Protein AF-A0A9X9YNU8-F1 (afdb_monomer_lite)

InterPro domains:
  IPR009248 SbmA/BacA-like [PF05992] (32-102)

Structure (mmCIF, N/CA/C/O backbone):
data_AF-A0A9X9YNU8-F1
#
_entry.id   AF-A0A9X9YNU8-F1
#
loop_
_atom_site.group_PDB
_atom_site.id
_atom_site.type_symbol
_atom_site.label_atom_id
_atom_site.label_alt_id
_atom_site.label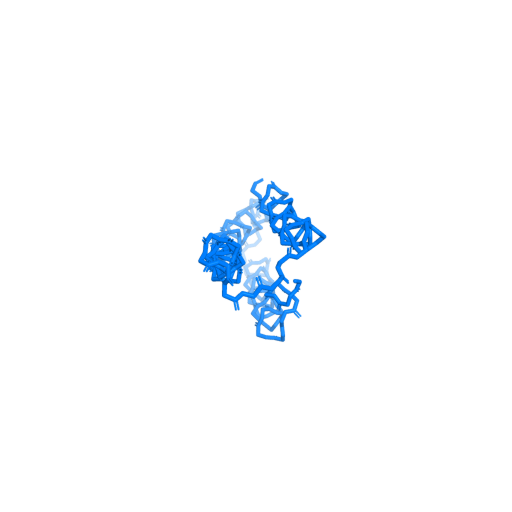_comp_id
_atom_site.label_asym_id
_atom_site.label_entity_id
_atom_site.label_seq_id
_atom_site.pdbx_PDB_ins_code
_atom_site.Cartn_x
_atom_site.Cartn_y
_atom_site.Cartn_z
_atom_site.occupancy
_atom_site.B_iso_or_equiv
_atom_site.auth_seq_id
_atom_site.auth_comp_id
_atom_site.auth_asym_id
_atom_site.auth_atom_id
_atom_site.pdbx_PDB_model_num
ATOM 1 N N . MET A 1 1 ? -6.398 -6.299 9.491 1.00 46.72 1 MET A N 1
ATOM 2 C CA . MET A 1 1 ? -5.444 -6.927 8.541 1.00 46.72 1 MET A CA 1
ATOM 3 C C . MET A 1 1 ? -6.067 -7.372 7.211 1.00 46.72 1 MET A C 1
ATOM 5 O O . MET A 1 1 ? -5.319 -7.730 6.315 1.00 46.72 1 MET A O 1
ATOM 9 N N . ALA A 1 2 ? -7.393 -7.325 7.029 1.00 52.28 2 ALA A N 1
ATOM 10 C CA . ALA A 1 2 ? -8.032 -7.898 5.841 1.00 52.28 2 ALA A CA 1
ATOM 11 C C . ALA A 1 2 ? -8.055 -6.999 4.590 1.00 52.28 2 ALA A C 1
ATOM 13 O O . ALA A 1 2 ? -8.332 -7.516 3.522 1.00 52.28 2 ALA A O 1
ATOM 14 N N . THR A 1 3 ? -7.788 -5.692 4.671 1.00 64.06 3 THR A N 1
ATOM 15 C CA . THR A 1 3 ? -7.945 -4.782 3.517 1.00 64.06 3 THR A CA 1
ATOM 16 C C . THR A 1 3 ? -6.845 -4.962 2.469 1.00 64.06 3 THR A C 1
ATOM 18 O O . THR A 1 3 ? -7.150 -5.201 1.302 1.00 64.06 3 THR A O 1
ATOM 21 N N . PHE A 1 4 ? -5.576 -4.936 2.886 1.00 68.62 4 PHE A N 1
ATOM 22 C CA . PHE A 1 4 ? -4.426 -5.011 1.972 1.00 68.62 4 PHE A CA 1
ATOM 23 C C . PHE A 1 4 ? -4.176 -6.416 1.411 1.00 68.62 4 PHE A C 1
ATOM 25 O O . PHE A 1 4 ? -3.785 -6.560 0.264 1.00 68.62 4 PHE A O 1
ATOM 32 N N . SER A 1 5 ? -4.436 -7.462 2.198 1.00 71.25 5 SER A N 1
ATOM 33 C CA . SER A 1 5 ? -4.282 -8.863 1.769 1.00 71.25 5 SER A CA 1
ATOM 34 C C . SER A 1 5 ? -5.604 -9.493 1.323 1.00 71.25 5 SER A C 1
ATOM 36 O O . SER A 1 5 ? -5.729 -10.717 1.279 1.00 71.25 5 SER A O 1
ATOM 38 N N . SER A 1 6 ? -6.616 -8.671 1.033 1.00 83.25 6 SER A N 1
ATOM 39 C CA . SER A 1 6 ? -7.874 -9.166 0.479 1.00 83.25 6 SER A CA 1
ATOM 40 C C . SER A 1 6 ? -7.649 -9.738 -0.923 1.00 83.25 6 SER A C 1
ATOM 42 O O . SER A 1 6 ? -6.798 -9.261 -1.674 1.00 83.25 6 SER A O 1
ATOM 44 N N . ALA A 1 7 ? -8.442 -10.742 -1.308 1.00 85.38 7 ALA A N 1
ATOM 45 C CA . ALA A 1 7 ? -8.374 -11.311 -2.655 1.00 85.38 7 ALA A CA 1
ATOM 46 C C . ALA A 1 7 ? -8.524 -10.253 -3.777 1.00 85.38 7 ALA A C 1
ATOM 48 O O . ALA A 1 7 ? -7.756 -10.317 -4.736 1.00 85.38 7 ALA A O 1
ATOM 49 N N . PRO A 1 8 ? -9.421 -9.247 -3.670 1.00 85.75 8 PRO A N 1
ATOM 50 C CA . PRO A 1 8 ? -9.504 -8.169 -4.655 1.00 85.75 8 PRO A CA 1
ATOM 51 C C . PRO A 1 8 ? -8.248 -7.293 -4.718 1.00 85.75 8 PRO A C 1
ATOM 53 O O . PRO A 1 8 ? -7.837 -6.924 -5.816 1.00 85.75 8 PRO A O 1
ATOM 56 N N . ALA A 1 9 ? -7.628 -6.980 -3.573 1.00 86.38 9 ALA A N 1
ATOM 57 C CA . ALA A 1 9 ? -6.403 -6.182 -3.535 1.00 86.38 9 ALA A CA 1
ATOM 58 C C . ALA A 1 9 ? -5.246 -6.920 -4.221 1.00 86.38 9 ALA A C 1
ATOM 60 O O . ALA A 1 9 ? -4.647 -6.386 -5.148 1.00 86.38 9 ALA A O 1
ATOM 61 N N . LEU A 1 10 ? -5.025 -8.189 -3.865 1.00 87.88 10 LEU A N 1
ATOM 62 C CA . LEU A 1 10 ? -3.977 -9.014 -4.473 1.00 87.88 10 LEU A CA 1
ATOM 63 C C . LEU A 1 10 ? -4.187 -9.217 -5.978 1.00 87.88 10 LEU A C 1
ATOM 65 O O . LEU A 1 10 ? -3.224 -9.262 -6.743 1.00 87.88 10 LEU A O 1
ATOM 69 N N . TRP A 1 11 ? -5.443 -9.338 -6.417 1.00 90.50 11 TRP A N 1
ATOM 70 C CA . TRP A 1 11 ? -5.753 -9.459 -7.838 1.00 90.50 11 TRP A CA 1
ATOM 71 C C . TRP A 1 11 ? -5.446 -8.174 -8.604 1.00 90.50 11 TRP A C 1
ATOM 73 O O . TRP A 1 11 ? -4.873 -8.235 -9.691 1.00 90.50 11 TRP A O 1
ATOM 83 N N . PHE A 1 12 ? -5.786 -7.014 -8.035 1.00 89.25 12 PHE A N 1
ATOM 84 C CA . PHE A 1 12 ? -5.412 -5.730 -8.614 1.00 89.25 12 PHE A CA 1
ATOM 85 C C . PHE A 1 12 ? -3.891 -5.569 -8.678 1.00 89.25 12 PHE A C 1
ATOM 87 O O . PHE A 1 12 ? -3.379 -5.184 -9.726 1.00 89.25 12 PHE A O 1
ATOM 94 N N . ASP A 1 13 ? -3.170 -5.913 -7.609 1.00 90.88 13 ASP A N 1
ATOM 95 C CA . ASP A 1 13 ? -1.709 -5.804 -7.554 1.00 90.88 13 ASP A CA 1
ATOM 96 C C . ASP A 1 13 ? -1.050 -6.667 -8.641 1.00 90.88 13 ASP A C 1
ATOM 98 O O . ASP A 1 13 ? -0.165 -6.205 -9.366 1.00 90.88 13 ASP A O 1
ATOM 102 N N . LEU A 1 14 ? -1.533 -7.903 -8.820 1.00 94.19 14 LEU A N 1
ATOM 103 C CA . LEU A 1 14 ? -1.069 -8.802 -9.877 1.00 94.19 14 LEU A CA 1
ATOM 104 C C . LEU A 1 14 ? -1.408 -8.268 -11.274 1.00 94.19 14 LEU A C 1
ATOM 106 O O . LEU A 1 14 ? -0.554 -8.280 -12.160 1.00 94.19 14 LEU A O 1
ATOM 110 N N . TYR A 1 15 ? -2.642 -7.801 -11.477 1.00 94.44 15 TYR A N 1
ATOM 111 C CA . TYR A 1 15 ? -3.087 -7.213 -12.739 1.00 94.44 15 TYR A CA 1
ATOM 112 C C . TYR A 1 15 ? -2.238 -5.992 -13.111 1.00 94.44 15 TYR A C 1
ATOM 114 O O . TYR A 1 15 ? -1.732 -5.905 -14.228 1.00 94.44 15 TYR A O 1
ATOM 122 N N . PHE A 1 16 ? -2.021 -5.083 -12.161 1.00 94.94 16 PHE A N 1
ATOM 123 C CA . PHE A 1 16 ? -1.198 -3.897 -12.341 1.00 94.94 16 PHE A CA 1
ATOM 124 C C . PHE A 1 16 ? 0.244 -4.268 -12.703 1.00 94.94 16 PHE A C 1
ATOM 126 O O . PHE A 1 16 ? 0.779 -3.759 -13.690 1.00 94.94 16 PHE A O 1
ATOM 133 N N . ALA A 1 17 ? 0.851 -5.199 -11.959 1.00 94.38 17 ALA A N 1
ATOM 134 C CA . ALA A 1 17 ? 2.200 -5.681 -12.232 1.00 94.38 17 ALA A CA 1
ATOM 135 C C . ALA A 1 17 ? 2.307 -6.331 -13.620 1.00 94.38 17 ALA A C 1
ATOM 137 O O . ALA A 1 17 ? 3.262 -6.064 -14.351 1.00 94.38 17 ALA A O 1
ATOM 138 N N . ALA A 1 18 ? 1.314 -7.131 -14.020 1.00 96.81 18 ALA A N 1
ATOM 139 C CA . ALA A 1 18 ? 1.267 -7.749 -15.340 1.00 96.81 18 ALA A CA 1
ATOM 140 C C . ALA A 1 18 ? 1.151 -6.700 -16.456 1.00 96.81 18 ALA A C 1
ATOM 142 O O . ALA A 1 18 ? 1.911 -6.747 -17.421 1.00 96.81 18 ALA A O 1
ATOM 143 N N . CYS A 1 19 ? 0.258 -5.716 -16.317 1.00 96.31 19 CYS A N 1
ATOM 144 C CA . CYS A 1 19 ? 0.121 -4.623 -17.279 1.00 96.31 19 CYS A CA 1
ATOM 145 C C . CYS A 1 19 ? 1.408 -3.796 -17.396 1.00 96.31 19 CYS A C 1
ATOM 147 O O . CYS A 1 19 ? 1.857 -3.524 -18.510 1.00 96.31 19 CYS A O 1
ATOM 149 N N . ALA A 1 20 ? 2.028 -3.440 -16.268 1.00 95.56 20 ALA A N 1
ATOM 150 C CA . ALA A 1 20 ? 3.290 -2.710 -16.245 1.00 95.56 20 ALA A CA 1
ATOM 151 C C . ALA A 1 20 ? 4.424 -3.517 -16.898 1.00 95.56 20 ALA A C 1
ATOM 153 O O . ALA A 1 20 ? 5.192 -2.963 -17.681 1.00 95.56 20 ALA A O 1
ATOM 154 N N . ALA A 1 21 ? 4.497 -4.827 -16.642 1.00 94.56 21 ALA A N 1
ATOM 155 C CA . ALA A 1 21 ? 5.493 -5.713 -17.238 1.00 94.56 21 ALA A CA 1
ATOM 156 C C . ALA A 1 21 ? 5.295 -5.887 -18.751 1.00 94.56 21 ALA A C 1
ATOM 158 O O . ALA A 1 21 ? 6.266 -5.824 -19.502 1.00 94.56 21 ALA A O 1
ATOM 159 N N . ILE A 1 22 ? 4.052 -6.059 -19.214 1.00 96.31 22 ILE A N 1
ATOM 160 C CA . ILE A 1 22 ? 3.727 -6.154 -20.646 1.00 96.31 22 ILE A CA 1
ATOM 161 C C . ILE A 1 22 ? 4.088 -4.848 -21.356 1.00 96.31 22 ILE A C 1
ATOM 163 O O . ILE A 1 22 ? 4.731 -4.876 -22.406 1.00 96.31 22 ILE A O 1
ATOM 167 N N . PHE A 1 23 ? 3.722 -3.705 -20.770 1.00 94.69 23 PHE A N 1
ATOM 168 C CA . PHE A 1 23 ? 4.089 -2.396 -21.300 1.00 94.69 23 PHE A CA 1
ATOM 169 C C . PHE A 1 23 ? 5.610 -2.219 -21.354 1.00 94.69 23 PHE A C 1
ATOM 171 O O . PHE A 1 23 ? 6.145 -1.828 -22.391 1.00 94.69 23 PHE A O 1
ATOM 178 N N . ALA A 1 24 ? 6.315 -2.568 -20.273 1.00 93.81 24 ALA A N 1
ATOM 179 C CA . ALA A 1 24 ? 7.767 -2.483 -20.208 1.00 93.81 24 ALA A CA 1
ATOM 180 C C . ALA A 1 24 ? 8.442 -3.357 -21.268 1.00 93.81 24 ALA A C 1
ATOM 182 O O . ALA A 1 24 ? 9.298 -2.873 -22.005 1.00 93.81 24 ALA A O 1
ATOM 183 N N . ALA A 1 25 ? 8.022 -4.617 -21.392 1.00 93.00 25 ALA A N 1
ATOM 184 C CA . ALA A 1 25 ? 8.552 -5.542 -22.384 1.00 93.00 25 ALA A CA 1
ATOM 185 C C . ALA A 1 25 ? 8.309 -5.030 -23.810 1.00 93.00 25 ALA A C 1
ATOM 187 O O . ALA A 1 25 ? 9.244 -4.966 -24.604 1.00 93.00 25 ALA A O 1
ATOM 188 N N . GLY A 1 26 ? 7.085 -4.595 -24.125 1.00 94.06 26 GLY A N 1
ATOM 189 C CA . GLY A 1 26 ? 6.763 -4.023 -25.432 1.00 94.06 26 GLY A CA 1
ATOM 190 C C . GLY A 1 26 ? 7.621 -2.798 -25.759 1.00 94.06 26 GLY A C 1
ATOM 191 O O . GLY A 1 26 ? 8.189 -2.710 -26.846 1.00 94.06 26 GLY A O 1
ATOM 192 N N . TRP A 1 27 ? 7.783 -1.886 -24.799 1.00 93.06 27 TRP A N 1
ATOM 193 C CA . TRP A 1 27 ? 8.579 -0.674 -24.980 1.00 93.06 27 TRP A CA 1
ATOM 194 C C . TRP A 1 27 ? 10.071 -0.971 -25.169 1.00 93.06 27 TRP A C 1
ATOM 196 O O . TRP A 1 27 ? 10.706 -0.420 -26.067 1.00 93.06 27 TRP A O 1
ATOM 206 N N . MET A 1 28 ? 10.631 -1.881 -24.366 1.00 89.94 28 MET A N 1
ATOM 207 C CA . MET A 1 28 ? 12.046 -2.257 -24.443 1.00 89.94 28 MET A CA 1
ATOM 208 C C . MET A 1 28 ? 12.388 -3.036 -25.719 1.00 89.94 28 MET A C 1
ATOM 210 O O . MET A 1 28 ? 13.523 -2.951 -26.181 1.00 89.94 28 MET A O 1
ATOM 214 N N . LEU A 1 29 ? 11.427 -3.762 -26.303 1.00 93.06 29 LEU A N 1
ATOM 215 C CA . LEU A 1 29 ? 11.610 -4.477 -27.570 1.00 93.06 29 LEU A CA 1
ATOM 216 C C . LEU A 1 29 ? 11.488 -3.559 -28.796 1.00 93.06 29 LEU A C 1
ATOM 218 O O . LEU A 1 29 ? 12.223 -3.746 -29.762 1.00 93.06 29 LEU A O 1
ATOM 222 N N . VAL A 1 30 ? 10.573 -2.584 -28.777 1.00 94.00 30 VAL A N 1
ATOM 223 C CA . VAL A 1 30 ? 10.306 -1.707 -29.934 1.00 94.00 30 VAL A CA 1
ATOM 224 C C . VAL A 1 30 ? 11.255 -0.508 -29.989 1.00 94.00 30 VAL A C 1
ATOM 226 O O . VAL A 1 30 ? 11.722 -0.145 -31.066 1.00 94.00 30 VAL A O 1
ATOM 229 N N . ALA A 1 31 ? 11.537 0.124 -28.848 1.00 90.31 31 ALA A N 1
ATOM 230 C CA . ALA A 1 31 ? 12.316 1.359 -28.775 1.00 90.31 31 ALA A CA 1
ATOM 231 C C . ALA A 1 31 ? 13.186 1.383 -27.504 1.00 90.31 31 ALA A C 1
ATOM 233 O O . ALA A 1 31 ? 12.867 2.089 -26.539 1.00 90.31 31 ALA A O 1
ATOM 234 N N . PRO A 1 32 ? 14.295 0.618 -27.474 1.00 86.31 32 PRO A N 1
ATOM 235 C CA . PRO A 1 32 ? 15.183 0.595 -26.322 1.00 86.31 32 PRO A CA 1
ATOM 236 C C . PRO A 1 32 ? 15.781 1.987 -26.099 1.00 86.31 32 PRO A C 1
ATOM 238 O O . PRO A 1 32 ? 16.492 2.527 -26.945 1.00 86.31 32 PRO A O 1
ATOM 241 N N . HIS A 1 33 ? 15.490 2.573 -24.939 1.00 90.06 33 HIS A N 1
ATOM 242 C CA . HIS A 1 33 ? 15.984 3.889 -24.549 1.00 90.06 33 HIS A CA 1
ATOM 243 C C . HIS A 1 33 ? 16.634 3.804 -23.163 1.00 90.06 33 HIS A C 1
ATOM 245 O O . HIS A 1 33 ? 16.062 3.168 -22.274 1.00 90.06 33 HIS A O 1
ATOM 251 N N . PRO A 1 34 ? 17.783 4.464 -22.921 1.00 90.00 34 PRO A N 1
ATOM 252 C CA . PRO A 1 34 ? 18.499 4.364 -21.645 1.00 90.00 34 PRO A CA 1
ATOM 253 C C . PRO A 1 34 ? 17.666 4.802 -20.430 1.00 90.00 34 PRO A C 1
ATOM 255 O O . PRO A 1 34 ? 17.886 4.325 -19.322 1.00 90.00 34 PRO A O 1
ATOM 258 N N . TRP A 1 35 ? 16.668 5.664 -20.640 1.00 91.69 35 TRP A N 1
ATOM 259 C CA . TRP A 1 35 ? 15.777 6.161 -19.584 1.00 91.69 35 TRP A CA 1
ATOM 260 C C . TRP A 1 35 ? 14.494 5.338 -19.412 1.00 91.69 35 TRP A C 1
ATOM 262 O O . TRP A 1 35 ? 13.687 5.658 -18.540 1.00 91.69 35 TRP A O 1
ATOM 272 N N . ALA A 1 36 ? 14.278 4.297 -20.226 1.00 90.00 36 ALA A N 1
ATOM 273 C CA . ALA A 1 36 ? 13.044 3.512 -20.203 1.00 90.00 36 ALA A CA 1
ATOM 274 C C . ALA A 1 36 ? 12.812 2.868 -18.830 1.00 90.00 36 ALA A C 1
ATOM 276 O O . ALA A 1 36 ? 11.730 3.003 -18.271 1.00 90.00 36 ALA A O 1
ATOM 277 N N . THR A 1 37 ? 13.843 2.264 -18.233 1.00 88.00 37 THR A N 1
ATOM 278 C CA . THR A 1 37 ? 13.743 1.642 -16.904 1.00 88.00 37 THR A CA 1
ATOM 279 C C . THR A 1 37 ? 13.305 2.646 -15.838 1.00 88.00 37 THR A C 1
ATOM 281 O O . THR A 1 37 ? 12.398 2.356 -15.065 1.00 88.00 37 THR A O 1
ATOM 284 N N . TRP A 1 38 ? 13.895 3.847 -15.827 1.00 92.25 38 TRP A N 1
ATOM 285 C CA . TRP A 1 38 ? 13.539 4.891 -14.863 1.00 92.25 38 TRP A CA 1
ATOM 286 C C . TRP A 1 38 ? 12.127 5.433 -15.092 1.00 92.25 38 TRP A C 1
ATOM 288 O O . TRP A 1 38 ? 11.342 5.516 -14.155 1.00 92.25 38 TRP A O 1
ATOM 298 N N .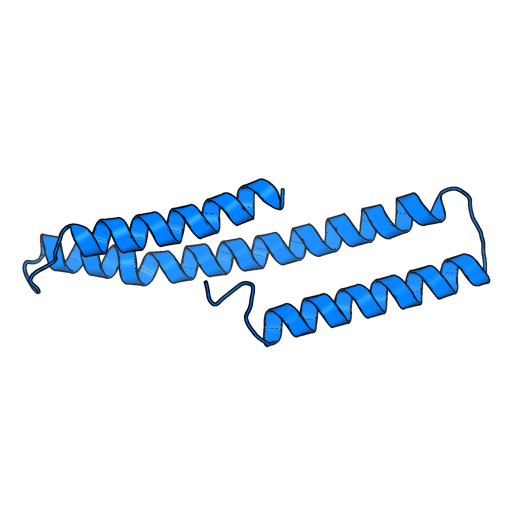 SER A 1 39 ? 11.783 5.767 -16.338 1.00 93.56 39 SER A N 1
ATOM 299 C CA . SER A 1 39 ? 10.471 6.329 -16.662 1.00 93.56 39 SER A CA 1
ATOM 300 C C . SER A 1 39 ? 9.347 5.337 -16.380 1.00 93.56 39 SER A C 1
ATOM 302 O O . SER A 1 39 ? 8.328 5.718 -15.816 1.00 93.56 39 SER A O 1
ATOM 304 N N . ILE A 1 40 ? 9.521 4.069 -16.756 1.00 93.62 40 ILE A N 1
ATOM 305 C CA . ILE A 1 40 ? 8.476 3.052 -16.629 1.00 93.62 40 ILE A CA 1
ATOM 306 C C . ILE A 1 40 ? 8.300 2.651 -15.166 1.00 93.62 40 ILE A C 1
ATOM 308 O O . ILE A 1 40 ? 7.176 2.675 -14.670 1.00 93.62 40 ILE A O 1
ATOM 312 N N . LEU A 1 41 ? 9.392 2.339 -14.455 1.00 92.44 41 LEU A N 1
ATOM 313 C CA . LEU A 1 41 ? 9.308 1.985 -13.035 1.00 92.44 41 LEU A CA 1
ATOM 314 C C . LEU A 1 41 ? 8.851 3.172 -12.186 1.00 92.44 41 LEU A C 1
ATOM 316 O O . LEU A 1 41 ? 8.024 2.988 -11.301 1.00 92.44 41 LEU A O 1
ATOM 320 N N . GLY A 1 42 ? 9.334 4.384 -12.471 1.00 93.44 42 GLY A N 1
ATOM 321 C CA . GLY A 1 42 ? 8.929 5.593 -11.758 1.00 93.44 42 GLY A CA 1
ATOM 322 C C . GLY A 1 42 ? 7.440 5.892 -11.928 1.00 93.44 42 GLY A C 1
ATOM 323 O O . GLY A 1 42 ? 6.734 6.082 -10.941 1.00 93.44 42 GLY A O 1
ATOM 324 N N . SER A 1 43 ? 6.926 5.870 -13.162 1.00 94.62 43 SER A N 1
ATOM 325 C CA . SER A 1 43 ? 5.493 6.062 -13.409 1.00 94.62 43 SER A CA 1
ATOM 326 C C . SER A 1 43 ? 4.645 4.937 -12.816 1.00 94.62 43 SER A C 1
ATOM 328 O O . SER A 1 43 ? 3.604 5.218 -12.225 1.00 94.62 43 SER A O 1
ATOM 330 N N . ALA A 1 44 ? 5.087 3.680 -12.921 1.00 94.44 44 ALA A N 1
ATOM 331 C CA . ALA A 1 44 ? 4.388 2.556 -12.307 1.00 94.44 44 ALA A CA 1
ATOM 332 C C . ALA A 1 44 ? 4.327 2.701 -10.777 1.00 94.44 44 ALA A C 1
ATOM 334 O O . ALA A 1 44 ? 3.261 2.538 -10.190 1.00 94.44 44 ALA A O 1
ATOM 335 N N . LEU A 1 45 ? 5.433 3.086 -10.135 1.00 92.75 45 LEU A N 1
ATOM 336 C CA . LEU A 1 45 ? 5.476 3.322 -8.695 1.00 92.75 45 LEU A CA 1
ATOM 337 C C . LEU A 1 45 ? 4.512 4.440 -8.278 1.00 92.75 45 LEU A C 1
ATOM 339 O O . LEU A 1 45 ? 3.724 4.242 -7.363 1.00 92.75 45 LEU A O 1
ATOM 343 N N . ILE A 1 46 ? 4.506 5.576 -8.982 1.00 93.75 46 ILE A N 1
ATOM 344 C CA . ILE A 1 46 ? 3.600 6.699 -8.679 1.00 93.75 46 ILE A CA 1
ATOM 345 C C . ILE A 1 46 ? 2.130 6.269 -8.762 1.00 93.75 46 ILE A C 1
ATOM 347 O O . ILE A 1 46 ? 1.336 6.582 -7.870 1.00 93.75 46 ILE A O 1
ATOM 351 N N . LEU A 1 47 ? 1.758 5.550 -9.825 1.00 93.50 47 LEU A N 1
ATOM 352 C CA . LEU A 1 47 ? 0.390 5.066 -10.014 1.00 93.50 47 LEU A CA 1
ATOM 353 C C . LEU A 1 47 ? -0.001 4.064 -8.923 1.00 93.50 47 LEU A C 1
ATOM 355 O O . LEU A 1 47 ? -1.088 4.171 -8.353 1.00 93.50 47 LEU A O 1
ATOM 359 N N . PHE A 1 48 ? 0.896 3.130 -8.605 1.00 92.50 48 PHE A N 1
ATOM 360 C CA . PHE A 1 48 ? 0.678 2.135 -7.564 1.00 92.50 48 PHE A CA 1
ATOM 361 C C . PHE A 1 48 ? 0.522 2.779 -6.184 1.00 92.50 48 PHE A C 1
ATOM 363 O O . PHE A 1 48 ? -0.458 2.506 -5.495 1.00 92.50 48 PHE A O 1
ATOM 370 N N . THR A 1 49 ? 1.423 3.687 -5.801 1.00 91.25 49 THR A N 1
ATOM 371 C CA . THR A 1 49 ? 1.352 4.412 -4.524 1.00 91.25 49 THR A CA 1
ATOM 372 C C . THR A 1 49 ? 0.065 5.226 -4.418 1.00 91.25 49 THR A C 1
ATOM 374 O O . THR A 1 49 ? -0.590 5.196 -3.379 1.00 91.25 49 THR A O 1
ATOM 377 N N . SER A 1 50 ? -0.358 5.896 -5.495 1.00 92.31 50 SER A N 1
ATOM 378 C CA . SER A 1 50 ? -1.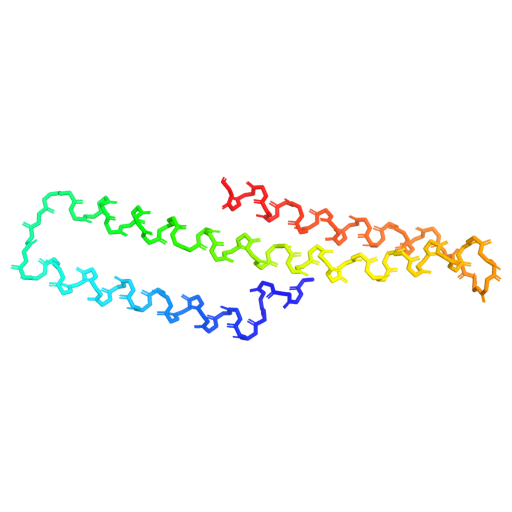614 6.662 -5.509 1.00 92.31 50 SER A CA 1
ATOM 379 C C . SER A 1 50 ? -2.834 5.768 -5.260 1.00 92.31 50 SER A C 1
ATOM 381 O O . SER A 1 50 ? -3.707 6.106 -4.463 1.00 92.31 50 SER A O 1
ATOM 383 N N . TYR A 1 51 ? -2.883 4.595 -5.900 1.00 91.25 51 TYR A N 1
ATOM 384 C CA . TYR A 1 51 ? -3.909 3.587 -5.627 1.00 91.25 51 TYR A CA 1
ATOM 385 C C . TYR A 1 51 ? -3.840 3.082 -4.178 1.00 91.25 51 TYR A C 1
ATOM 387 O O . TYR A 1 51 ? -4.857 3.012 -3.485 1.00 91.25 51 TYR A O 1
ATOM 395 N N . PHE A 1 52 ? -2.640 2.756 -3.699 1.00 90.25 52 PHE A N 1
ATOM 396 C CA . PHE A 1 52 ? -2.442 2.187 -2.372 1.00 90.25 52 PHE A CA 1
ATOM 397 C C . PHE A 1 52 ? -2.853 3.164 -1.259 1.00 90.25 52 PHE A C 1
ATOM 399 O O . PHE A 1 52 ? -3.471 2.758 -0.274 1.00 90.25 52 PHE A O 1
ATOM 406 N N . GLN A 1 53 ? -2.630 4.469 -1.446 1.00 90.44 53 GLN A N 1
ATOM 407 C CA . GLN A 1 53 ? -3.108 5.519 -0.536 1.00 90.44 53 GLN A CA 1
ATOM 408 C C . GLN A 1 53 ? -4.638 5.530 -0.383 1.00 90.44 53 GLN A C 1
ATOM 410 O O . GLN A 1 53 ? -5.154 5.763 0.716 1.00 90.44 53 GLN A O 1
ATOM 415 N N . VAL A 1 54 ? -5.385 5.227 -1.449 1.00 91.56 54 VAL A N 1
ATOM 416 C CA . VAL A 1 54 ? -6.847 5.080 -1.362 1.00 91.56 54 VAL A CA 1
ATOM 417 C C . VAL A 1 54 ? -7.211 3.880 -0.484 1.00 91.56 54 VAL A C 1
ATOM 419 O O . VAL A 1 54 ? -8.082 3.998 0.377 1.00 91.56 54 VAL A O 1
ATOM 422 N N . GLN A 1 55 ? -6.510 2.750 -0.620 1.00 90.56 55 GLN A N 1
ATOM 423 C CA . GLN A 1 55 ? -6.752 1.561 0.211 1.00 90.56 55 GLN A CA 1
ATOM 424 C C . GLN A 1 55 ? -6.454 1.808 1.693 1.00 90.56 55 GLN A C 1
ATOM 426 O O . GLN A 1 55 ? -7.222 1.388 2.560 1.00 90.56 55 GLN A O 1
ATOM 431 N N . VAL A 1 56 ? -5.377 2.538 1.996 1.00 91.25 56 VAL A N 1
ATOM 432 C CA . VAL A 1 56 ? -5.072 2.987 3.363 1.00 91.25 56 VAL A CA 1
ATOM 433 C C . VAL A 1 56 ? -6.219 3.836 3.910 1.00 91.25 56 VAL A C 1
ATOM 435 O O . VAL A 1 56 ? -6.680 3.600 5.027 1.00 91.25 56 VAL A O 1
ATOM 438 N N . SER A 1 57 ? -6.732 4.774 3.112 1.00 92.12 57 SER A N 1
ATOM 439 C CA . SER A 1 57 ? -7.843 5.642 3.515 1.00 92.12 57 SER A CA 1
ATOM 440 C C . SER A 1 57 ? -9.115 4.841 3.821 1.00 92.12 57 SER A C 1
ATOM 442 O O . SER A 1 57 ? -9.772 5.083 4.832 1.00 92.12 57 SER A O 1
ATOM 444 N N . VAL A 1 58 ? -9.436 3.832 3.004 1.00 91.25 58 VAL A N 1
ATOM 445 C CA . VAL A 1 58 ? -10.569 2.920 3.242 1.00 91.25 58 VAL A CA 1
ATOM 446 C C . VAL A 1 58 ? -10.366 2.090 4.513 1.00 91.25 58 VAL A C 1
ATOM 448 O O . VAL A 1 58 ? -11.315 1.892 5.277 1.00 91.25 58 VAL A O 1
ATOM 451 N N . ALA A 1 59 ? -9.141 1.627 4.774 1.00 91.44 59 ALA A N 1
ATOM 452 C CA . ALA A 1 59 ? -8.817 0.857 5.972 1.00 91.44 59 ALA A CA 1
ATOM 453 C C . ALA A 1 59 ? -8.984 1.689 7.253 1.00 91.44 59 ALA A C 1
ATOM 455 O O . ALA A 1 59 ? -9.607 1.219 8.204 1.00 91.44 59 ALA A O 1
ATOM 456 N N . ILE A 1 60 ? -8.493 2.934 7.257 1.00 92.06 60 ILE A N 1
ATOM 457 C CA . ILE A 1 60 ? -8.688 3.875 8.371 1.00 92.06 60 ILE A CA 1
ATOM 458 C C . ILE A 1 60 ? -10.178 4.177 8.553 1.00 92.06 60 ILE A C 1
ATOM 460 O O . ILE A 1 60 ? -10.682 4.142 9.673 1.00 92.06 60 ILE A O 1
ATOM 464 N N . ASN A 1 61 ? -10.904 4.411 7.458 1.00 92.31 61 ASN A N 1
ATOM 465 C CA . ASN A 1 61 ? -12.333 4.702 7.527 1.00 92.31 61 ASN A CA 1
ATOM 466 C C . ASN A 1 61 ? -13.136 3.540 8.134 1.00 92.31 61 ASN A C 1
ATOM 468 O O . ASN A 1 61 ? -14.008 3.742 8.973 1.00 92.31 61 ASN A O 1
ATOM 472 N N . SER A 1 62 ? -12.795 2.309 7.756 1.00 91.25 62 SER A N 1
ATOM 473 C CA . SER A 1 62 ? -13.431 1.104 8.298 1.00 91.25 62 SER A CA 1
ATOM 474 C C . SER A 1 62 ? -13.096 0.877 9.774 1.00 91.25 62 SER A C 1
ATOM 476 O O . SER A 1 62 ? -13.891 0.281 10.493 1.00 91.25 62 SER A O 1
ATOM 478 N N . TRP A 1 63 ? -11.935 1.354 10.234 1.00 92.88 63 TRP A N 1
ATOM 479 C CA . TRP A 1 63 ? -11.528 1.297 11.637 1.00 92.88 63 TRP A CA 1
ATOM 480 C C . TRP A 1 63 ? -12.289 2.300 12.521 1.00 92.88 63 TRP A C 1
ATOM 482 O O . TRP A 1 63 ? -12.573 1.991 13.678 1.00 92.88 63 TRP A O 1
ATOM 492 N N . TYR A 1 64 ? -12.678 3.469 11.991 1.00 92.88 64 TYR A N 1
ATOM 493 C CA . TYR A 1 64 ? -13.413 4.470 12.775 1.00 92.88 64 TYR A CA 1
ATOM 494 C C . TYR A 1 64 ? -14.714 3.925 13.374 1.00 92.88 64 TYR A C 1
ATOM 496 O O . TYR A 1 64 ? -14.996 4.216 14.533 1.00 92.88 64 TYR A O 1
ATOM 504 N N . GLY A 1 65 ? -15.479 3.129 12.622 1.00 93.38 65 GLY A N 1
ATOM 505 C CA . GLY A 1 65 ? -16.748 2.548 13.081 1.00 93.38 65 GLY A CA 1
ATOM 506 C C . GLY A 1 65 ? -16.639 1.821 14.432 1.00 93.38 65 GLY A C 1
ATOM 507 O O . GLY A 1 65 ? -17.132 2.342 15.433 1.00 93.38 65 GLY A O 1
ATOM 508 N N . PRO A 1 66 ? -15.943 0.670 14.503 1.00 92.44 66 PRO A N 1
ATOM 509 C CA . PRO A 1 66 ? -15.827 -0.108 15.736 1.00 92.44 66 PRO A CA 1
ATOM 510 C C . PRO A 1 66 ? -15.154 0.668 16.876 1.00 92.44 66 PRO A C 1
ATOM 512 O O . PRO A 1 66 ? -15.530 0.504 18.037 1.00 92.44 66 PRO A O 1
ATOM 515 N N . PHE A 1 67 ? -14.193 1.549 16.575 1.00 93.31 67 PHE A N 1
ATOM 516 C CA . PHE A 1 67 ? -13.563 2.375 17.604 1.00 93.31 67 PHE A CA 1
ATOM 517 C C . PHE A 1 67 ? -14.564 3.333 18.265 1.00 93.31 67 PHE A C 1
ATOM 519 O O . PHE A 1 67 ? -14.634 3.404 19.495 1.00 93.31 67 PHE A O 1
ATOM 526 N N . TYR A 1 68 ? -15.363 4.053 17.472 1.00 93.25 68 TYR A N 1
ATOM 527 C CA . TYR A 1 68 ? -16.373 4.963 18.011 1.00 93.25 68 TYR A CA 1
ATOM 528 C C . TYR A 1 68 ? -17.525 4.222 18.695 1.00 93.25 68 TYR A C 1
ATOM 530 O O . TYR A 1 68 ? -18.017 4.715 19.711 1.00 93.25 68 TYR A O 1
ATOM 538 N N . ASP A 1 69 ? -17.886 3.024 18.234 1.00 93.50 69 ASP A N 1
ATOM 539 C CA . ASP A 1 69 ? -18.864 2.171 18.917 1.00 93.50 69 ASP A CA 1
ATOM 540 C C . ASP A 1 69 ? -18.399 1.812 20.341 1.00 93.50 69 ASP A C 1
ATOM 542 O O . ASP A 1 69 ? -19.172 1.919 21.298 1.00 93.50 69 ASP A O 1
ATOM 546 N N . LEU A 1 70 ? -17.116 1.463 20.523 1.00 92.75 70 LEU A N 1
ATOM 547 C CA . LEU A 1 70 ? -16.536 1.212 21.852 1.00 92.75 70 LEU A CA 1
ATOM 548 C C . LEU A 1 70 ? -16.558 2.462 22.738 1.00 92.75 70 LEU A C 1
ATOM 550 O O . LEU A 1 70 ? -16.907 2.380 23.920 1.00 92.75 70 LEU A O 1
ATOM 554 N N . VAL A 1 71 ? -16.211 3.626 22.178 1.00 92.19 71 VAL A N 1
ATOM 555 C CA . VAL A 1 71 ? -16.284 4.910 22.894 1.00 92.19 71 VAL A CA 1
ATOM 556 C C . VAL A 1 71 ? -17.720 5.184 23.344 1.00 92.19 71 VAL A C 1
ATOM 558 O O . VAL A 1 71 ? -17.955 5.522 24.507 1.00 92.19 71 VAL A O 1
ATOM 561 N N . GLN A 1 72 ? -18.697 4.999 22.457 1.00 92.38 72 GLN A N 1
ATOM 562 C CA . GLN A 1 72 ? -20.102 5.243 22.759 1.00 92.38 72 GLN A CA 1
ATOM 563 C C . GLN A 1 72 ? -20.637 4.273 23.816 1.00 92.38 72 GLN A C 1
ATOM 565 O O . GLN A 1 72 ? -21.344 4.701 24.734 1.00 92.38 72 GLN A O 1
ATOM 570 N N . ALA A 1 73 ? -20.283 2.990 23.740 1.00 91.06 73 ALA A N 1
ATOM 571 C CA . ALA A 1 73 ? -20.683 1.990 24.724 1.00 91.06 73 ALA A CA 1
ATOM 572 C C . ALA A 1 73 ? -20.137 2.302 26.126 1.00 91.06 73 ALA A C 1
ATOM 574 O O . ALA A 1 73 ? -20.867 2.198 27.115 1.00 91.06 73 ALA A O 1
ATOM 575 N N . ALA A 1 74 ? -18.888 2.771 26.211 1.00 88.94 74 ALA A N 1
ATOM 576 C CA . ALA A 1 74 ? -18.267 3.169 27.471 1.00 88.94 74 ALA A CA 1
ATOM 577 C C . ALA A 1 74 ? -18.934 4.415 28.085 1.00 88.94 74 ALA A C 1
ATOM 579 O O . ALA A 1 74 ? -19.199 4.445 29.287 1.00 88.94 74 ALA A O 1
ATOM 580 N N . LEU A 1 75 ? -19.244 5.429 27.267 1.00 91.50 75 LEU A N 1
ATOM 581 C CA . LEU A 1 75 ? -19.867 6.679 27.726 1.00 91.50 75 LEU A CA 1
ATOM 582 C C . LEU A 1 75 ? -21.336 6.500 28.127 1.00 91.50 75 LEU A C 1
ATOM 584 O O . LEU A 1 75 ? -21.774 7.045 29.139 1.00 91.50 75 LEU A O 1
ATOM 588 N N . SER A 1 76 ? -22.097 5.729 27.349 1.00 92.12 76 SER A N 1
ATOM 589 C CA . SER A 1 76 ? -23.518 5.459 27.613 1.00 92.12 76 SER A CA 1
ATOM 590 C C . SER A 1 76 ? -23.749 4.379 28.673 1.00 92.12 76 SER A C 1
ATOM 592 O O . SER A 1 76 ? -24.888 4.176 29.091 1.00 92.12 76 SER A O 1
ATOM 594 N N . LYS A 1 77 ? -22.686 3.688 29.114 1.00 83.62 77 LYS A N 1
ATOM 595 C CA . LYS A 1 77 ? -22.745 2.498 29.981 1.00 83.62 77 LYS A CA 1
ATOM 596 C C . LYS A 1 77 ? -23.678 1.408 29.431 1.00 83.62 77 LYS A C 1
ATOM 598 O O . LYS A 1 77 ? -24.236 0.631 30.203 1.00 83.62 77 LYS A O 1
ATOM 603 N N . SER A 1 78 ? -23.866 1.359 28.111 1.00 78.69 78 SER A N 1
ATOM 604 C CA . SER A 1 78 ? -24.771 0.409 27.453 1.00 78.69 78 SER A CA 1
ATOM 605 C C . SER A 1 78 ? -24.205 -1.012 27.405 1.00 78.69 78 SER A C 1
ATOM 607 O O . SER A 1 78 ? -24.968 -1.972 27.325 1.00 78.69 78 SER A O 1
ATOM 609 N N . ALA A 1 79 ? -22.881 -1.156 27.505 1.00 78.81 79 ALA A N 1
ATOM 610 C CA . ALA A 1 79 ? -22.188 -2.432 27.618 1.00 78.81 79 ALA A CA 1
ATOM 611 C C . ALA A 1 79 ? -20.953 -2.306 28.521 1.00 78.81 79 ALA A C 1
ATOM 613 O O . ALA A 1 79 ? -20.388 -1.224 28.697 1.00 78.81 79 ALA A O 1
ATOM 614 N N . GLN A 1 80 ? -20.510 -3.429 29.088 1.00 79.44 80 GLN A N 1
ATOM 615 C CA . GLN A 1 80 ? -19.269 -3.483 29.851 1.00 79.44 80 GLN A CA 1
ATOM 616 C C . GLN A 1 80 ? -18.077 -3.473 28.885 1.00 79.44 80 GLN A C 1
ATOM 618 O O . GLN A 1 80 ? -17.748 -4.493 28.285 1.00 79.44 80 GLN A O 1
ATOM 623 N N . VAL A 1 81 ? -17.439 -2.312 28.726 1.00 82.69 81 VAL A N 1
ATOM 624 C CA . VAL A 1 81 ? -16.265 -2.147 27.858 1.00 82.69 81 VAL A CA 1
ATOM 625 C C . VAL A 1 81 ? -14.989 -2.388 28.659 1.00 82.69 81 VAL A C 1
ATOM 627 O O . VAL A 1 81 ? -14.754 -1.746 29.684 1.00 82.69 81 VAL A O 1
ATOM 630 N N . MET A 1 82 ? -14.148 -3.310 28.191 1.00 88.88 82 MET A N 1
ATOM 631 C CA . MET A 1 82 ? -12.844 -3.574 28.800 1.00 88.88 82 MET A CA 1
ATOM 632 C C . MET A 1 82 ? -11.766 -2.689 28.175 1.00 88.88 82 MET A C 1
ATOM 634 O O . MET A 1 82 ? -11.712 -2.529 26.958 1.00 88.88 82 MET A O 1
ATOM 638 N N . VAL A 1 83 ? -10.824 -2.200 28.987 1.00 87.81 83 VAL A N 1
ATOM 639 C CA . VAL A 1 83 ? -9.674 -1.402 28.507 1.00 87.81 83 VAL A CA 1
ATOM 640 C C . VAL A 1 83 ? -8.862 -2.154 27.439 1.00 87.81 83 VAL A C 1
ATOM 642 O O . VAL A 1 83 ? -8.349 -1.552 26.499 1.00 87.81 83 VAL A O 1
ATOM 645 N N . GLN A 1 84 ? -8.806 -3.486 27.518 1.00 91.19 84 GLN A N 1
ATOM 646 C CA . GLN A 1 84 ? -8.137 -4.323 26.520 1.00 91.19 84 GLN A CA 1
ATOM 647 C C . GLN A 1 84 ? -8.732 -4.185 25.107 1.00 91.19 84 GLN A C 1
ATOM 649 O O . GLN A 1 84 ? -7.991 -4.290 24.132 1.00 91.19 84 GLN A O 1
ATOM 654 N N . GLN A 1 85 ? -10.034 -3.901 24.978 1.00 90.88 85 GLN A N 1
ATOM 655 C CA . GLN A 1 85 ? -10.671 -3.674 23.674 1.00 90.88 85 GLN A CA 1
ATOM 656 C C . GLN A 1 85 ? -10.152 -2.384 23.028 1.00 90.88 85 GLN A C 1
ATOM 658 O O . GLN A 1 85 ? -9.825 -2.385 21.845 1.00 90.88 85 GLN A O 1
ATOM 663 N N . PHE A 1 86 ? -9.957 -1.321 23.816 1.00 91.56 86 PHE A N 1
ATOM 664 C CA . PHE A 1 86 ? -9.327 -0.092 23.326 1.00 91.56 86 PHE A CA 1
ATOM 665 C C . PHE A 1 86 ? -7.890 -0.330 22.864 1.00 91.56 86 PHE A C 1
ATOM 667 O O . PHE A 1 86 ? -7.514 0.132 21.790 1.00 91.56 86 PHE A O 1
ATOM 674 N N . TYR A 1 87 ? -7.087 -1.080 23.626 1.00 93.00 87 TYR A N 1
ATOM 675 C CA . TYR A 1 87 ? -5.724 -1.411 23.196 1.00 93.00 87 TYR A CA 1
ATOM 676 C C . TYR A 1 87 ? -5.699 -2.245 21.909 1.00 93.00 87 TYR A C 1
ATOM 678 O O . TYR A 1 87 ? -4.843 -2.012 21.057 1.00 93.00 87 TYR A O 1
ATOM 686 N N . SER A 1 88 ? -6.652 -3.164 21.731 1.00 93.06 88 SER A N 1
ATOM 687 C CA . SER A 1 88 ? -6.806 -3.925 20.486 1.00 93.06 88 SER A CA 1
ATOM 688 C C . SER A 1 88 ? -7.085 -3.007 19.293 1.00 93.06 88 SER A C 1
ATOM 690 O O . SER A 1 88 ? -6.398 -3.095 18.272 1.00 93.06 88 SER A O 1
ATOM 692 N N . GLU A 1 89 ? -8.028 -2.072 19.422 1.00 92.75 89 GLU A N 1
ATOM 693 C CA . GLU A 1 89 ? -8.318 -1.117 18.348 1.00 92.75 89 GLU A CA 1
ATOM 694 C C . GLU A 1 89 ? -7.136 -0.188 18.058 1.00 92.75 89 GLU A C 1
ATOM 696 O O . GLU A 1 89 ? -6.773 0.005 16.899 1.00 92.75 89 GLU A O 1
ATOM 701 N N . LEU A 1 90 ? -6.462 0.324 19.091 1.00 93.19 90 LEU A N 1
ATOM 702 C CA . LEU A 1 90 ? -5.268 1.157 18.923 1.00 93.19 90 LEU A CA 1
ATOM 703 C C . LEU A 1 90 ? -4.132 0.401 18.223 1.00 93.19 90 LEU A C 1
ATOM 705 O O . LEU A 1 90 ? -3.463 0.962 17.357 1.00 93.19 90 LEU A O 1
ATOM 709 N N . SER A 1 91 ? -3.927 -0.877 18.552 1.00 93.12 91 SER A N 1
ATOM 710 C CA . SER A 1 91 ? -2.938 -1.716 17.865 1.00 93.12 91 SER A CA 1
ATOM 711 C C . SER A 1 91 ? -3.301 -1.972 16.398 1.00 93.12 91 SER A C 1
ATOM 713 O O . SER A 1 91 ? -2.422 -1.964 15.536 1.00 93.12 91 SER A O 1
ATOM 715 N N . THR A 1 92 ? -4.594 -2.117 16.089 1.00 91.44 92 THR A N 1
ATOM 716 C CA . THR A 1 92 ? -5.082 -2.249 14.710 1.00 91.44 92 THR A CA 1
ATOM 717 C C . THR A 1 92 ? -4.802 -0.978 13.912 1.00 91.44 92 THR A C 1
ATOM 719 O O . THR A 1 92 ? -4.256 -1.058 12.810 1.00 91.44 92 THR A O 1
ATOM 722 N N . PHE A 1 93 ? -5.096 0.191 14.488 1.00 92.31 93 PHE A N 1
ATOM 723 C CA . PHE A 1 93 ? -4.771 1.482 13.883 1.00 92.31 93 PHE A CA 1
ATOM 724 C C . PHE A 1 93 ? -3.265 1.656 13.670 1.00 92.31 93 PHE A C 1
ATOM 726 O O . PHE A 1 93 ? -2.842 2.032 12.578 1.00 92.31 93 PHE A O 1
ATOM 733 N N . ALA A 1 94 ? -2.447 1.325 14.674 1.00 92.62 94 ALA A N 1
ATOM 734 C CA . ALA A 1 94 ? -0.993 1.395 14.567 1.00 92.62 94 ALA A CA 1
ATOM 735 C C . ALA A 1 94 ? -0.466 0.541 13.402 1.00 92.62 94 ALA A C 1
ATOM 737 O O . ALA A 1 94 ? 0.398 0.993 12.654 1.00 92.62 94 ALA A O 1
ATOM 738 N N . GLY A 1 95 ? -1.026 -0.654 13.190 1.00 90.62 95 GLY A N 1
ATOM 739 C CA . GLY A 1 95 ? -0.690 -1.494 12.039 1.00 90.62 95 GLY A CA 1
ATOM 740 C C . GLY A 1 95 ? -1.001 -0.828 10.694 1.00 90.62 95 GLY A C 1
ATOM 741 O O . GLY A 1 95 ? -0.172 -0.866 9.788 1.00 90.62 95 GLY A O 1
ATOM 742 N N . ILE A 1 96 ? -2.163 -0.179 10.566 1.00 91.00 96 ILE A N 1
ATOM 743 C CA . ILE A 1 96 ? -2.534 0.560 9.346 1.00 91.00 96 ILE A CA 1
ATOM 744 C C . ILE A 1 96 ? -1.596 1.759 9.135 1.00 91.00 96 ILE A C 1
ATOM 746 O O . ILE A 1 96 ? -1.109 1.968 8.026 1.00 91.00 96 ILE A O 1
ATOM 750 N N . ALA A 1 97 ? -1.301 2.513 10.197 1.00 90.56 97 ALA A N 1
ATOM 751 C CA . ALA A 1 97 ? -0.432 3.685 10.144 1.00 90.56 97 ALA A CA 1
ATOM 752 C C . ALA A 1 97 ? 1.013 3.331 9.753 1.00 90.56 97 ALA A C 1
ATOM 754 O O . ALA A 1 97 ? 1.612 4.027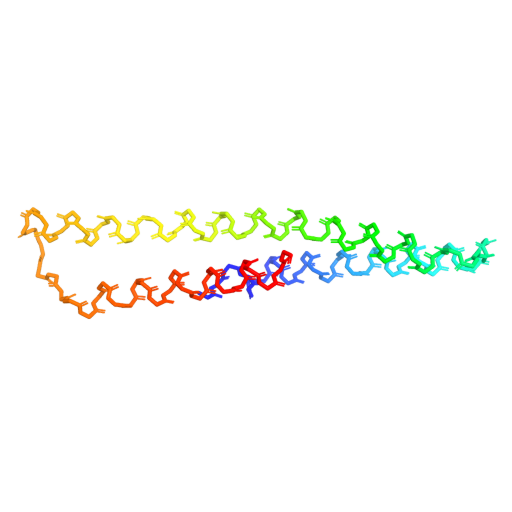 8.938 1.00 90.56 97 ALA A O 1
ATOM 755 N N . LEU A 1 98 ? 1.565 2.232 10.278 1.00 90.94 98 LEU A N 1
ATOM 756 C CA . LEU A 1 98 ? 2.906 1.767 9.909 1.00 90.94 98 LEU A CA 1
ATOM 757 C C . LEU A 1 98 ? 2.993 1.399 8.425 1.00 90.94 98 LEU A C 1
ATOM 759 O O . LEU A 1 98 ? 3.942 1.796 7.754 1.00 90.94 98 LEU A O 1
ATOM 763 N N . VAL A 1 99 ? 1.990 0.686 7.901 1.00 87.69 99 VAL A N 1
ATOM 764 C CA . VAL A 1 99 ? 1.914 0.358 6.469 1.00 87.69 99 VAL A CA 1
ATOM 765 C C . VAL A 1 99 ? 1.842 1.633 5.629 1.00 87.69 99 VAL A C 1
ATOM 767 O O . VAL A 1 99 ? 2.586 1.758 4.661 1.00 87.69 99 VAL A O 1
ATOM 770 N N . ALA A 1 100 ? 1.012 2.596 6.035 1.00 87.56 100 ALA A N 1
ATOM 771 C CA . ALA A 1 100 ? 0.874 3.875 5.348 1.00 87.56 100 ALA A CA 1
ATOM 772 C C . ALA A 1 100 ? 2.210 4.628 5.249 1.0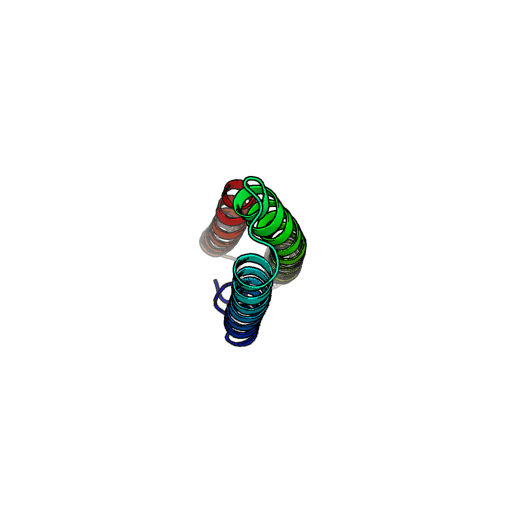0 87.56 100 ALA A C 1
ATOM 774 O O . ALA A 1 100 ? 2.586 5.048 4.159 1.00 87.56 100 ALA A O 1
ATOM 775 N N . VAL A 1 101 ? 2.947 4.749 6.360 1.00 87.88 101 VAL A N 1
ATOM 776 C CA . VAL A 1 101 ? 4.237 5.462 6.411 1.00 87.88 101 VAL A CA 1
ATOM 777 C C . VAL A 1 101 ? 5.302 4.791 5.543 1.00 87.88 101 VAL A C 1
ATOM 779 O O . VAL A 1 101 ? 6.071 5.489 4.899 1.00 87.88 101 VAL A O 1
ATOM 782 N N . VAL A 1 102 ? 5.352 3.457 5.504 1.00 85.00 102 VAL A N 1
ATOM 783 C CA . VAL A 1 102 ? 6.326 2.722 4.672 1.00 85.00 102 VAL A CA 1
ATOM 784 C C . VAL A 1 102 ? 6.009 2.837 3.177 1.00 85.00 102 VAL A C 1
ATOM 786 O O . VAL A 1 102 ? 6.912 2.764 2.350 1.00 85.00 102 VAL A O 1
ATOM 789 N N . SER A 1 103 ? 4.732 2.986 2.824 1.00 75.75 103 SER A N 1
ATOM 790 C CA . SER A 1 103 ? 4.273 3.061 1.431 1.00 75.75 103 SER A CA 1
ATOM 791 C C . SER A 1 103 ? 4.342 4.458 0.793 1.00 75.75 103 SER A C 1
ATOM 793 O O . SER A 1 103 ? 3.972 4.595 -0.376 1.00 75.75 103 SER A O 1
ATOM 795 N N . VAL A 1 104 ? 4.770 5.476 1.551 1.00 62.75 104 VAL A N 1
ATOM 796 C CA . VAL A 1 104 ? 4.875 6.891 1.143 1.00 62.75 104 VAL A CA 1
ATOM 797 C C . VAL A 1 104 ? 6.322 7.285 0.882 1.00 62.75 104 VAL A C 1
ATOM 799 O O . VAL A 1 104 ? 7.204 6.862 1.658 1.00 62.75 104 VAL A O 1
#

Organism: NCBI:txid2823807

Sequence (104 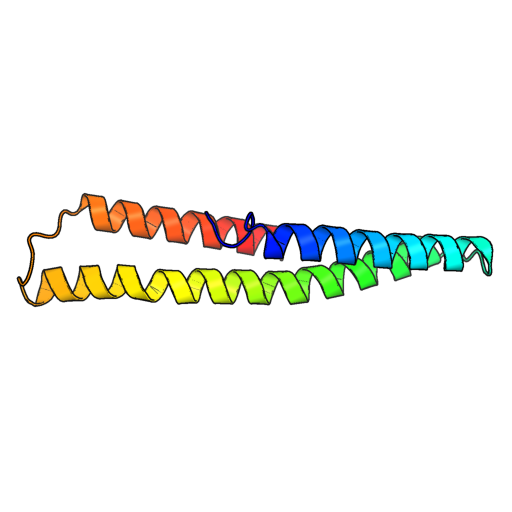aa):
MATFSSAPALWFDLYFAACAAIFAAGWMLVAPHPWATWSILGSALILFTSYFQVQVSVAINSWYGPFYDLVQAALSKSAQVMVQQFYSELSTFAGIALVAVVSV

Secondary structure (DSSP, 8-state):
-TTTTSHHHHHHHHHHHHHHHHHHHHHHHHS--TTHHHHHHHHHHHHHHHHHHHHHHHHHHHHHHHHHHHHHHHHHTSS---HHHHHHHHHHHHHHHHHHHHT-

pLDDT: mean 89.19, std 8.18, range [46.72, 96.81]

Foldseek 3Di:
DQQCVPPVNVVVVVVLVVVLVVVLVVCCVPPNDPCSVVVSVVVSLVVVLVVVVVSLVVQVVVLVVVQVVLVCCVVVVVDDRDPVVNVVSVVSNVVSVVVNVVSD

Radius of gyration: 20.24 Å; chains: 1; bounding box: 43×18×60 Å